Protein AF-A0A7S2GMP1-F1 (afdb_monomer)

pLDDT: mean 83.86, std 15.56, range [42.53, 96.56]

Foldseek 3Di:
DDDDDDDDDDDPDDPPDDPDDDQDDLLRPVQDFDPCPVPPDPQSNQCRTSSSGHRDVCSNADADPVGDRAADPDDDDPDDVVNPDPQDDPPWDDDPAQDPVCLVVVLNRDNPRPDKDADNVRGITD

Solvent-accessible surface area (backbone atoms only — not comparable to full-atom values): 8260 Å² total; per-residue (Å²): 135,90,86,79,86,81,81,80,79,80,75,80,79,74,80,77,77,79,88,76,71,85,79,61,48,38,38,40,82,81,49,54,64,49,87,64,64,84,30,98,42,72,67,51,38,25,59,29,16,81,46,57,34,70,50,57,91,70,48,61,54,59,61,41,100,87,68,45,79,38,54,59,92,76,85,77,86,89,76,41,64,94,75,69,44,88,81,84,79,81,91,61,42,79,54,92,40,82,43,65,66,59,36,52,53,52,35,62,62,32,69,84,46,88,60,71,49,72,41,97,89,77,29,16,31,67

Secondary structure (DSSP, 8-state):
---PPPP-PPPPPPP----SSPPPPTT-TT----TTPSPSSHHHHHHTSTTSSPPPTTTTS-B-TTSPBPPPSS---S--GGGT------S--B-S--SHHHHHHHHHT-TT----EEETTTEEE-

Radius of gyration: 27.24 Å; Cα contacts (8 Å, |Δi|>4): 136; chains: 1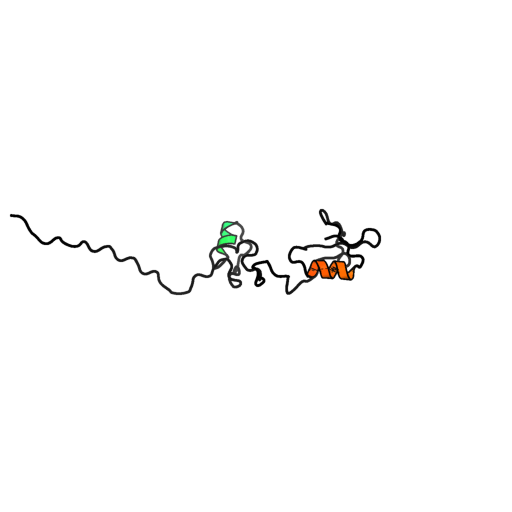; bounding box: 56×70×74 Å

Structure (mmCIF, N/CA/C/O backbone):
data_AF-A0A7S2GMP1-F1
#
_entry.id   AF-A0A7S2GMP1-F1
#
loop_
_atom_site.group_PDB
_atom_site.id
_atom_site.type_symbol
_atom_site.label_atom_id
_atom_site.label_alt_id
_atom_site.label_comp_id
_atom_site.label_asym_id
_atom_site.label_entity_id
_atom_site.label_seq_id
_atom_site.pdbx_PDB_ins_code
_atom_site.Cartn_x
_atom_site.Cartn_y
_atom_site.Cartn_z
_atom_site.occupancy
_atom_site.B_iso_or_equiv
_atom_site.auth_seq_id
_atom_site.auth_comp_id
_atom_site.auth_asym_id
_atom_site.auth_atom_id
_atom_site.pdbx_PDB_model_num
ATOM 1 N N . ARG A 1 1 ? -43.608 48.208 49.552 1.00 42.53 1 ARG A N 1
ATOM 2 C CA . ARG A 1 1 ? -42.478 48.120 48.597 1.00 42.53 1 ARG A CA 1
ATOM 3 C C . ARG A 1 1 ? -41.853 46.743 48.773 1.00 42.53 1 ARG A C 1
ATOM 5 O O . ARG A 1 1 ? -41.512 46.399 49.893 1.00 42.53 1 ARG A O 1
ATOM 12 N N . LEU A 1 2 ? -41.862 45.949 47.705 1.00 49.59 2 LEU A N 1
ATOM 13 C CA . LEU A 1 2 ? -41.412 44.556 47.626 1.00 49.59 2 LEU A CA 1
ATOM 14 C C . LEU A 1 2 ? -39.881 44.484 47.682 1.00 49.59 2 LEU A C 1
ATOM 16 O O . LEU A 1 2 ? -39.256 45.306 47.018 1.00 49.59 2 LEU A O 1
ATOM 20 N N . SER A 1 3 ? -39.300 43.521 48.408 1.00 51.53 3 SER A N 1
ATOM 21 C CA . SER A 1 3 ? -37.957 42.951 48.159 1.00 51.53 3 SER A CA 1
ATOM 22 C C . SER A 1 3 ? -37.700 41.785 49.124 1.00 51.53 3 SER A C 1
ATOM 24 O O . SER A 1 3 ? -37.318 41.999 50.269 1.00 51.53 3 SER A O 1
ATOM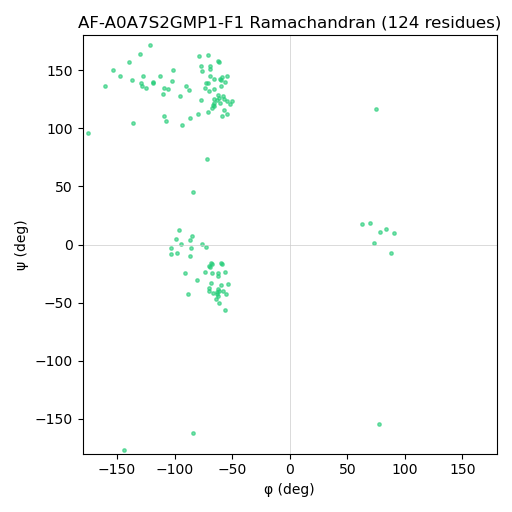 26 N N . GLY A 1 4 ? -37.944 40.554 48.671 1.00 53.22 4 GLY A N 1
ATOM 27 C CA . GLY A 1 4 ? -37.398 39.337 49.282 1.00 53.22 4 GLY A CA 1
ATOM 28 C C . GLY A 1 4 ? -36.201 38.846 48.455 1.00 53.22 4 GLY A C 1
ATOM 29 O O . GLY A 1 4 ? -36.178 39.106 47.249 1.00 53.22 4 GLY A O 1
ATOM 30 N N . PRO A 1 5 ? -35.198 38.177 49.052 1.00 53.81 5 PRO A N 1
ATOM 31 C CA . PRO A 1 5 ? -34.051 37.674 48.306 1.00 53.81 5 PRO A CA 1
ATOM 32 C C . PRO A 1 5 ? -34.474 36.506 47.405 1.00 53.81 5 PRO A C 1
ATOM 34 O O . PRO A 1 5 ? -35.173 35.589 47.835 1.00 53.81 5 PRO A O 1
ATOM 37 N N . ALA A 1 6 ? -34.057 36.560 46.141 1.00 51.97 6 ALA A N 1
ATOM 38 C CA . ALA A 1 6 ? -34.265 35.492 45.175 1.00 51.97 6 ALA A CA 1
ATOM 39 C C . ALA A 1 6 ? -33.472 34.243 45.593 1.00 51.97 6 ALA A C 1
ATOM 41 O O . ALA A 1 6 ? -32.258 34.307 45.792 1.00 51.97 6 ALA A O 1
ATOM 42 N N . ALA A 1 7 ? -34.157 33.106 45.714 1.00 50.78 7 ALA A N 1
ATOM 43 C CA . ALA A 1 7 ? -33.517 31.809 45.865 1.00 50.78 7 ALA A CA 1
ATOM 44 C C . ALA A 1 7 ? -32.790 31.457 44.558 1.00 50.78 7 ALA A C 1
ATOM 46 O O . ALA A 1 7 ? -33.416 31.334 43.505 1.00 50.78 7 ALA A O 1
ATOM 47 N N . ALA A 1 8 ? -31.467 31.311 44.619 1.00 52.62 8 ALA A N 1
ATOM 48 C CA . ALA A 1 8 ? -30.689 30.774 43.514 1.00 52.62 8 ALA A CA 1
ATOM 49 C C . ALA A 1 8 ? -30.988 29.273 43.390 1.00 52.62 8 ALA A C 1
ATOM 51 O O . ALA A 1 8 ? -30.675 28.496 44.291 1.00 52.62 8 ALA A O 1
ATOM 52 N N . ALA A 1 9 ? -31.620 28.868 42.288 1.00 49.91 9 ALA A N 1
ATOM 53 C CA . ALA A 1 9 ? -31.814 27.463 41.965 1.00 49.91 9 ALA A CA 1
ATOM 54 C C . ALA A 1 9 ? -30.448 26.812 41.697 1.00 49.91 9 ALA A C 1
ATOM 56 O O . ALA A 1 9 ? -29.720 27.224 40.794 1.00 49.91 9 ALA A O 1
ATOM 57 N N . GLN A 1 10 ? -30.092 25.806 42.494 1.00 50.16 10 GLN A N 1
ATOM 58 C CA . GLN A 1 10 ? -28.943 24.949 42.221 1.00 50.16 10 GLN A CA 1
ATOM 59 C C . GLN A 1 10 ? -29.224 24.125 40.963 1.00 50.16 10 GLN A C 1
ATOM 61 O O . GLN A 1 10 ? -30.194 23.370 40.903 1.00 50.16 10 GLN A O 1
ATOM 66 N N . LEU A 1 11 ? -28.375 24.294 39.947 1.00 50.22 11 LEU A N 1
ATOM 67 C CA . LEU A 1 11 ? -28.347 23.414 38.783 1.00 50.22 11 LEU A CA 1
ATOM 68 C C . LEU A 1 11 ? -28.019 21.984 39.247 1.00 50.22 11 LEU A C 1
ATOM 70 O O . LEU A 1 11 ? -27.197 21.824 40.156 1.00 50.22 11 LEU A O 1
ATOM 74 N N . PRO A 1 12 ? -28.630 20.944 38.651 1.00 47.81 12 PRO A N 1
ATOM 75 C CA . PRO A 1 12 ? -28.282 19.569 38.978 1.00 47.81 12 PRO A CA 1
ATOM 76 C C . PRO A 1 12 ? -26.803 19.325 38.670 1.00 47.81 12 PRO A C 1
ATOM 78 O O . PRO A 1 12 ? -26.290 19.755 37.634 1.00 47.81 12 PRO A O 1
ATOM 81 N N . ALA A 1 13 ? -26.119 18.644 39.589 1.00 52.25 13 ALA A N 1
ATOM 82 C CA . ALA A 1 13 ? -24.738 18.234 39.402 1.00 52.25 13 ALA A CA 1
ATOM 83 C C . ALA A 1 13 ? -24.625 17.382 38.129 1.00 52.25 13 ALA A C 1
ATOM 85 O O . ALA A 1 13 ? -25.337 16.389 37.969 1.00 52.25 13 ALA A O 1
ATOM 86 N N . VAL A 1 14 ? -23.733 17.784 37.222 1.00 56.00 14 VAL A N 1
ATOM 87 C CA . VAL A 1 14 ? -23.351 16.964 36.070 1.00 56.00 14 VAL A CA 1
ATOM 88 C C . VAL A 1 14 ? -22.699 15.697 36.632 1.00 56.00 14 VAL A C 1
ATOM 90 O O . VAL A 1 14 ? -21.765 15.832 37.427 1.00 56.00 14 VAL A O 1
ATOM 93 N N . PRO A 1 15 ? -23.169 14.483 36.292 1.00 45.88 15 PRO A N 1
ATOM 94 C CA . PRO A 1 15 ? -22.513 13.272 36.752 1.00 45.88 15 PRO A CA 1
ATOM 95 C C . PRO A 1 15 ? -21.082 13.269 36.217 1.00 45.88 15 PRO A C 1
ATOM 97 O O . PRO A 1 15 ? -20.850 13.375 35.011 1.00 45.88 15 PRO A O 1
ATOM 100 N N . SER A 1 16 ? -20.130 13.206 37.141 1.00 55.12 16 SER A N 1
ATOM 101 C CA . SER A 1 16 ? -18.708 13.097 36.857 1.00 55.12 16 SER A CA 1
ATOM 102 C C . SER A 1 16 ? -18.483 11.888 35.955 1.00 55.12 16 SER A C 1
ATOM 104 O O . SER A 1 16 ? -18.707 10.754 36.374 1.00 55.12 16 SER A O 1
ATOM 106 N N . VAL A 1 17 ? -18.073 12.129 34.711 1.00 55.41 17 VAL A N 1
ATOM 107 C CA . VAL A 1 17 ? -17.554 11.076 33.835 1.00 55.41 17 VAL A CA 1
ATOM 108 C C . VAL A 1 17 ? -16.375 10.425 34.548 1.00 55.41 17 VAL A C 1
ATOM 110 O O . VAL A 1 17 ? -15.381 11.089 34.845 1.00 55.41 17 VAL A O 1
ATOM 113 N N . ASP A 1 18 ? -16.540 9.149 34.876 1.00 47.03 18 ASP A N 1
ATOM 114 C CA . ASP A 1 18 ? -15.530 8.308 35.502 1.00 47.03 18 ASP A CA 1
ATOM 115 C C . ASP A 1 18 ? -14.299 8.255 34.580 1.00 47.03 18 ASP A C 1
ATOM 117 O O . ASP A 1 18 ? -14.354 7.747 33.461 1.00 47.03 18 ASP A O 1
ATOM 121 N N . GLN A 1 19 ? -13.202 8.882 35.010 1.00 51.00 19 GLN A N 1
ATOM 122 C CA . GLN A 1 19 ? -11.951 9.013 34.253 1.00 51.00 19 GLN A CA 1
ATOM 123 C C . GLN A 1 19 ? -11.058 7.777 34.427 1.00 51.00 19 GLN A C 1
ATOM 125 O O . GLN A 1 19 ? -9.856 7.895 34.674 1.00 51.00 19 GLN A O 1
ATOM 130 N N . THR A 1 20 ? -11.618 6.575 34.331 1.00 49.50 20 THR A N 1
ATOM 131 C CA . THR A 1 20 ? -10.850 5.336 34.469 1.00 49.50 20 THR A CA 1
ATOM 132 C C . THR A 1 20 ? -10.695 4.654 33.105 1.00 49.50 20 THR A C 1
ATOM 134 O O . THR A 1 20 ? -11.625 4.079 32.556 1.00 49.50 20 THR A O 1
ATOM 137 N N . ALA A 1 21 ? -9.467 4.752 32.576 1.00 48.47 21 ALA A N 1
ATOM 138 C CA . ALA A 1 21 ? -8.985 4.372 31.240 1.00 48.47 21 ALA A CA 1
ATOM 139 C C . ALA A 1 21 ? -9.398 5.328 30.104 1.00 48.47 21 ALA A C 1
ATOM 141 O O . ALA A 1 21 ? -10.567 5.476 29.765 1.00 48.47 21 ALA A O 1
ATOM 142 N N . ALA A 1 22 ? -8.409 5.967 29.466 1.00 56.97 22 ALA A N 1
ATOM 143 C CA . ALA A 1 22 ? -8.628 6.642 28.190 1.00 56.97 22 ALA A CA 1
ATOM 144 C C . ALA A 1 22 ? -9.295 5.652 27.220 1.00 56.97 22 ALA A C 1
ATOM 146 O O . ALA A 1 22 ? -8.742 4.579 26.972 1.00 56.97 22 ALA A O 1
ATOM 147 N N . ALA A 1 23 ? -10.483 5.992 26.713 1.00 74.69 23 ALA A N 1
ATOM 148 C CA . ALA A 1 23 ? -11.191 5.156 25.754 1.00 74.69 23 ALA A CA 1
ATOM 149 C C . ALA A 1 23 ? -10.270 4.874 24.557 1.00 74.69 23 ALA A C 1
ATOM 151 O O . ALA A 1 23 ? -9.740 5.800 23.938 1.00 74.69 23 ALA A O 1
ATOM 152 N N . MET A 1 24 ? -10.034 3.596 24.263 1.00 87.31 24 MET A N 1
ATOM 153 C CA . MET A 1 24 ? -9.215 3.192 23.126 1.00 87.31 24 MET A CA 1
ATOM 154 C C . MET A 1 24 ? -9.871 3.680 21.831 1.00 87.31 24 MET A C 1
ATOM 156 O O . MET A 1 24 ? -11.062 3.461 21.612 1.00 87.31 24 MET A O 1
ATOM 160 N N . LEU A 1 25 ? -9.104 4.363 20.979 1.00 89.94 25 LEU A N 1
ATOM 161 C CA . LEU A 1 25 ? -9.617 4.881 19.711 1.00 89.94 25 LEU A CA 1
ATOM 162 C C . LEU A 1 25 ? -9.755 3.745 18.686 1.00 89.94 25 LEU A C 1
ATOM 164 O O . LEU A 1 25 ? -8.911 2.848 18.680 1.00 89.94 25 LEU A O 1
ATOM 168 N N . PRO A 1 26 ? -10.724 3.809 17.752 1.00 90.38 26 PRO A N 1
ATOM 169 C CA . PRO A 1 26 ? -10.843 2.815 16.686 1.00 90.38 26 PRO A CA 1
ATOM 170 C C . PRO A 1 26 ? -9.553 2.619 15.878 1.00 90.38 26 PRO A C 1
ATOM 172 O O . PRO A 1 26 ? -9.261 1.505 15.462 1.00 90.38 26 PRO A O 1
ATOM 175 N N . SER A 1 27 ? -8.765 3.682 15.687 1.00 89.94 27 SER A N 1
ATOM 176 C CA . SER A 1 27 ? -7.489 3.671 14.962 1.00 89.94 27 SER A CA 1
ATOM 177 C C . SER A 1 27 ? -6.268 3.286 15.806 1.00 89.94 27 SER A C 1
ATOM 179 O O . SER A 1 27 ? -5.164 3.233 15.262 1.00 89.94 27 SER A O 1
ATOM 181 N N . ASP A 1 28 ? -6.415 3.049 17.113 1.00 90.88 28 ASP A N 1
ATOM 182 C CA . ASP A 1 28 ? -5.308 2.584 17.956 1.00 90.88 28 ASP A CA 1
ATOM 183 C C . ASP A 1 28 ? -4.824 1.212 17.442 1.00 90.88 28 ASP A C 1
ATOM 185 O O . ASP A 1 28 ? -5.640 0.300 17.334 1.00 90.88 28 ASP A O 1
ATOM 189 N N . PRO A 1 29 ? -3.528 1.008 17.135 1.00 87.62 29 PRO A N 1
ATOM 190 C CA . PRO A 1 29 ? -3.018 -0.289 16.673 1.00 87.62 29 PRO A CA 1
ATOM 191 C C . PRO A 1 29 ? -3.242 -1.448 17.656 1.00 87.62 29 PRO A C 1
ATOM 193 O O . PRO A 1 29 ? -3.121 -2.610 17.277 1.00 87.62 29 PRO A O 1
ATOM 196 N N . ARG A 1 30 ? -3.541 -1.144 18.925 1.00 91.00 30 ARG A N 1
ATOM 197 C CA . ARG A 1 30 ? -3.885 -2.124 19.963 1.00 91.00 30 ARG A CA 1
ATOM 198 C C . ARG A 1 30 ? -5.373 -2.475 19.979 1.00 91.00 30 ARG A C 1
ATOM 200 O O . ARG A 1 30 ? -5.745 -3.421 20.666 1.00 91.00 30 ARG A O 1
ATOM 207 N N . ASN A 1 31 ? -6.211 -1.745 19.237 1.00 91.56 31 ASN A N 1
ATOM 208 C CA . ASN A 1 31 ? -7.608 -2.094 18.996 1.00 91.56 31 ASN A CA 1
ATOM 209 C C . ASN A 1 31 ? -7.645 -3.290 18.050 1.00 91.56 31 ASN A C 1
ATOM 211 O O . ASN A 1 31 ? -7.911 -3.136 16.869 1.00 91.56 31 ASN A O 1
ATOM 215 N N . VAL A 1 32 ? -7.308 -4.470 18.556 1.00 91.88 32 VAL A N 1
ATOM 216 C CA . VAL A 1 32 ? -7.405 -5.733 17.827 1.00 91.88 32 VAL A CA 1
ATOM 217 C C . VAL A 1 32 ? -8.651 -6.481 18.296 1.00 91.88 32 VAL A C 1
ATOM 219 O O . VAL A 1 32 ? -8.968 -6.441 19.488 1.00 91.88 32 VAL A O 1
ATOM 222 N N . PRO A 1 33 ? -9.388 -7.133 17.388 1.00 94.12 33 PRO A N 1
ATOM 223 C CA . PRO A 1 33 ? -10.595 -7.854 17.754 1.00 94.12 33 PRO A CA 1
ATOM 224 C C . PRO A 1 33 ? -10.254 -9.095 18.585 1.00 94.12 33 PRO A C 1
ATOM 226 O O . PRO A 1 33 ? -9.223 -9.735 18.370 1.00 94.12 33 PRO A O 1
ATOM 229 N N . GLY A 1 34 ? -11.124 -9.413 19.542 1.00 86.88 34 GLY A N 1
ATOM 230 C CA . GLY A 1 34 ? -10.997 -10.601 20.384 1.00 86.88 34 GLY A CA 1
ATOM 231 C C . GLY A 1 34 ? -11.573 -11.870 19.749 1.00 86.88 34 GLY A C 1
ATOM 232 O O . GLY A 1 34 ? -11.822 -11.944 18.542 1.00 86.88 34 GLY A O 1
ATOM 233 N N . ASP A 1 35 ? -11.816 -12.868 20.599 1.00 85.75 35 ASP A N 1
ATOM 234 C CA . ASP A 1 35 ? -12.441 -14.132 20.209 1.00 85.75 35 ASP A CA 1
ATOM 235 C C . ASP A 1 35 ? -13.805 -13.905 19.534 1.00 85.75 35 ASP A C 1
ATOM 237 O O . ASP A 1 35 ? -14.605 -13.067 19.956 1.00 85.75 35 ASP A O 1
ATOM 241 N N . GLY A 1 36 ? -14.090 -14.682 18.484 1.00 83.50 36 GLY A N 1
ATOM 242 C CA . GLY A 1 36 ? -15.343 -14.582 17.727 1.00 83.50 36 GLY A CA 1
ATOM 243 C C . GLY A 1 36 ? -15.312 -13.615 16.539 1.00 83.50 36 GLY A C 1
ATOM 244 O O . GLY A 1 36 ? -16.364 -13.355 15.959 1.00 83.50 36 GLY A O 1
ATOM 245 N N . TRP A 1 37 ? -14.136 -13.109 16.154 1.00 92.44 37 TRP A N 1
ATOM 246 C CA . TRP A 1 37 ? -13.917 -12.433 14.871 1.00 92.44 37 TRP A CA 1
ATOM 247 C C . TRP A 1 37 ? -13.362 -13.425 13.811 1.00 92.44 37 TRP A C 1
ATOM 249 O O . TRP A 1 37 ? -12.367 -14.093 14.090 1.00 92.44 37 TRP A O 1
ATOM 259 N N . PRO A 1 38 ? -13.951 -13.543 12.598 1.00 94.44 38 PRO A N 1
ATOM 260 C CA . PRO A 1 38 ? -15.134 -12.839 12.140 1.00 94.44 38 PRO A CA 1
ATOM 261 C C . PRO A 1 38 ? -16.451 -13.266 12.787 1.00 94.44 38 PRO A C 1
ATOM 263 O O . PRO A 1 38 ? -16.692 -14.452 13.000 1.00 94.44 38 PRO A O 1
ATOM 266 N N . GLY A 1 39 ? -17.300 -12.281 13.100 1.00 91.88 39 GLY A N 1
ATOM 267 C CA . GLY A 1 39 ? -18.613 -12.525 13.689 1.00 91.88 39 GLY A CA 1
ATOM 268 C C . GLY A 1 39 ? -19.614 -13.004 12.637 1.00 91.88 39 GLY A C 1
ATOM 269 O O . GLY A 1 39 ? -19.507 -12.663 11.463 1.00 91.88 39 GLY A O 1
ATOM 270 N N . VAL A 1 40 ? -20.632 -13.761 13.059 1.00 95.81 40 VAL A N 1
ATOM 271 C CA . VAL A 1 40 ? -21.692 -14.268 12.158 1.00 95.81 40 VAL A CA 1
ATOM 272 C C . VAL A 1 40 ? -22.608 -13.172 11.594 1.00 95.81 40 VAL A C 1
ATOM 274 O O . VAL A 1 40 ? -23.315 -13.412 10.620 1.00 95.81 40 VAL A O 1
ATOM 277 N N . THR A 1 41 ? -22.602 -11.978 12.197 1.00 94.12 41 THR A N 1
ATOM 278 C CA . THR A 1 41 ? -23.242 -10.769 11.658 1.00 94.12 41 THR A CA 1
ATOM 279 C C . THR A 1 41 ? -22.268 -9.595 11.668 1.00 94.12 41 THR A C 1
ATOM 281 O O . THR A 1 41 ? -21.253 -9.608 12.376 1.00 94.12 41 THR A O 1
ATOM 284 N N . GLU A 1 42 ? -22.596 -8.546 10.916 1.00 91.62 42 GLU A N 1
ATOM 285 C CA . GLU A 1 42 ? -21.849 -7.284 10.904 1.00 91.62 42 GLU A CA 1
ATOM 286 C C . GLU A 1 42 ? -21.785 -6.652 12.302 1.00 91.62 42 GLU A C 1
ATOM 288 O O . GLU A 1 42 ? -20.729 -6.201 12.742 1.00 91.62 42 GLU A O 1
ATOM 293 N N . GLU A 1 43 ? -22.877 -6.694 13.067 1.00 90.19 43 GLU A N 1
ATOM 294 C CA . GLU A 1 43 ? -22.906 -6.137 14.420 1.00 90.19 43 GLU A CA 1
ATOM 295 C C . GLU A 1 43 ? -22.061 -6.961 15.392 1.00 90.19 43 GLU A C 1
ATOM 297 O O . GLU A 1 43 ? -21.415 -6.395 16.273 1.00 90.19 43 GLU A O 1
ATOM 302 N N . ALA A 1 44 ? -22.053 -8.293 15.259 1.00 90.88 44 ALA A N 1
ATOM 303 C CA . ALA A 1 44 ? -21.178 -9.147 16.061 1.00 90.88 44 ALA A CA 1
ATOM 304 C C . ALA A 1 44 ? -19.703 -8.847 15.766 1.00 90.88 44 ALA A C 1
ATOM 306 O O . ALA A 1 44 ? -18.895 -8.726 16.683 1.00 90.88 44 ALA A O 1
ATOM 307 N N . SER A 1 45 ? -19.391 -8.641 14.491 1.00 92.50 45 SER A N 1
ATOM 308 C CA . SER A 1 45 ? -18.069 -8.270 14.001 1.00 92.50 45 SER A CA 1
ATOM 309 C C . SER A 1 45 ? -17.600 -6.926 14.543 1.00 92.50 45 SER A C 1
ATOM 311 O O . SER A 1 45 ? -16.473 -6.804 15.011 1.00 92.50 45 SER A O 1
ATOM 313 N N . GLN A 1 46 ? -18.486 -5.931 14.550 1.00 89.25 46 GLN A N 1
ATOM 314 C CA . GLN A 1 46 ? -18.206 -4.599 15.073 1.00 89.25 46 GLN A CA 1
ATOM 315 C C . GLN A 1 46 ? -17.975 -4.609 16.593 1.00 89.25 46 GLN A C 1
ATOM 317 O O . GLN A 1 46 ? -17.047 -3.963 17.078 1.00 89.25 46 GLN A O 1
ATOM 322 N N . ARG A 1 47 ? -18.776 -5.380 17.347 1.00 88.00 47 ARG A N 1
ATOM 323 C CA . ARG A 1 47 ? -18.652 -5.510 18.812 1.00 88.00 47 ARG A CA 1
ATOM 324 C C . ARG A 1 47 ? -17.412 -6.280 19.270 1.00 88.00 47 ARG A C 1
ATOM 326 O O . ARG A 1 47 ? -17.053 -6.162 20.437 1.00 88.00 47 ARG A O 1
ATOM 333 N N . ALA A 1 48 ? -16.776 -7.060 18.394 1.00 92.56 48 ALA A N 1
ATOM 334 C CA . ALA A 1 48 ? -15.567 -7.812 18.734 1.00 92.56 48 ALA A CA 1
ATOM 335 C C . ALA A 1 48 ? -14.342 -6.910 18.990 1.00 92.56 48 ALA A C 1
ATOM 337 O O . ALA A 1 48 ? -13.353 -7.366 19.563 1.00 92.56 48 ALA A O 1
ATOM 338 N N . TRP A 1 49 ? -14.399 -5.639 18.578 1.00 91.88 49 TRP A N 1
ATOM 339 C CA . TRP A 1 49 ? -13.330 -4.656 18.763 1.00 91.88 49 TRP A CA 1
ATOM 340 C C . TRP A 1 49 ? -13.475 -3.963 20.120 1.00 91.88 49 TRP A C 1
ATOM 342 O O . TRP A 1 49 ? -14.570 -3.483 20.422 1.00 91.88 49 TRP A O 1
ATOM 352 N N . PRO A 1 50 ? -12.412 -3.824 20.933 1.00 92.19 50 PRO A N 1
ATOM 353 C CA . PRO A 1 50 ? -12.563 -3.213 22.252 1.00 92.19 50 PRO A CA 1
ATOM 354 C C . PRO A 1 50 ? -12.873 -1.703 22.216 1.00 92.19 50 PRO A C 1
ATOM 356 O O . PRO A 1 50 ? -13.443 -1.184 23.171 1.00 92.19 50 PRO A O 1
ATOM 359 N N . ALA A 1 51 ? -12.602 -0.999 21.106 1.00 90.44 51 ALA A N 1
ATOM 360 C CA . ALA A 1 51 ? -13.115 0.361 20.868 1.00 90.44 51 ALA A CA 1
ATOM 361 C C . ALA A 1 51 ? -14.612 0.392 20.467 1.00 90.44 51 ALA A C 1
ATOM 363 O O . ALA A 1 51 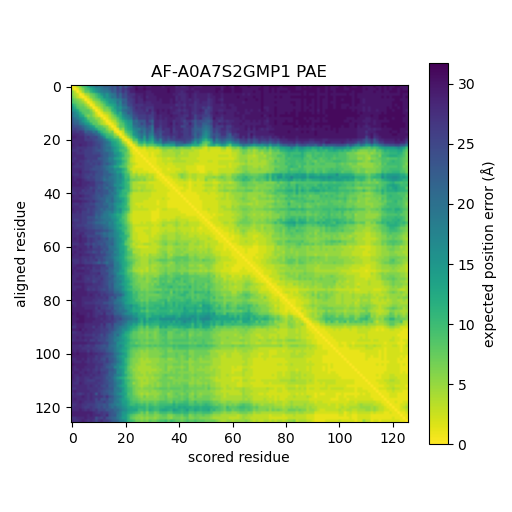? -15.163 1.453 20.175 1.00 90.44 51 ALA A O 1
ATOM 364 N N . GLY A 1 52 ? -15.265 -0.773 20.383 1.00 86.81 52 GLY A N 1
ATOM 365 C CA . GLY A 1 52 ? -16.643 -0.955 19.925 1.00 86.81 52 GLY A CA 1
ATOM 366 C C . GLY A 1 52 ? -16.833 -0.791 18.418 1.00 86.81 52 GLY A C 1
ATOM 367 O O . GLY A 1 52 ? -17.968 -0.858 17.945 1.00 86.81 52 GLY A O 1
ATOM 368 N N . GLN A 1 53 ? -15.753 -0.530 17.672 1.00 87.88 53 GLN A N 1
ATOM 369 C CA . GLN A 1 53 ? -15.780 -0.314 16.232 1.00 87.88 53 GLN A CA 1
ATOM 370 C C . GLN A 1 53 ? -14.512 -0.812 15.529 1.00 87.88 53 GLN A C 1
ATOM 372 O O . GLN A 1 53 ? -13.405 -0.677 16.060 1.00 87.88 53 GLN A O 1
ATOM 377 N N . GLN A 1 54 ? -14.684 -1.320 14.304 1.00 89.06 54 GLN A N 1
ATOM 378 C CA . GLN A 1 54 ? -13.589 -1.564 13.366 1.00 89.06 54 GLN A CA 1
ATOM 379 C C . GLN A 1 54 ? -12.830 -0.260 13.056 1.00 89.06 54 GLN A C 1
ATOM 381 O O . GLN A 1 54 ? -13.456 0.800 12.946 1.00 89.06 54 GLN A O 1
ATOM 386 N N . PRO A 1 55 ? -11.498 -0.307 12.877 1.00 89.31 55 PRO A N 1
ATOM 387 C CA . PRO A 1 55 ? -10.726 0.833 12.417 1.00 89.31 55 PRO A CA 1
ATOM 388 C C . PRO A 1 55 ? -11.230 1.277 11.039 1.00 89.31 55 PRO A C 1
ATOM 390 O O . PRO A 1 55 ? -11.515 0.432 10.184 1.00 89.31 55 PRO A O 1
ATOM 393 N N . PRO A 1 56 ? -11.289 2.593 10.769 1.00 89.25 56 PRO A N 1
ATOM 394 C CA . PRO A 1 56 ? -11.514 3.066 9.412 1.00 89.25 56 PRO A CA 1
ATOM 395 C C . PRO A 1 56 ? -10.370 2.599 8.503 1.00 89.25 56 PRO A C 1
ATOM 397 O O . PRO A 1 56 ? -9.254 2.341 8.969 1.00 89.25 56 PRO A O 1
ATOM 400 N N . SER A 1 57 ? -10.620 2.531 7.193 1.00 89.62 57 SER A N 1
ATOM 401 C CA . SER A 1 57 ? -9.585 2.191 6.214 1.00 89.62 57 SER A CA 1
ATOM 402 C C . SER A 1 57 ? -8.340 3.055 6.428 1.00 89.62 57 SER A C 1
ATOM 404 O O . SER A 1 57 ? -8.411 4.283 6.414 1.00 89.62 57 SER A O 1
ATOM 406 N N . LEU A 1 58 ? -7.194 2.397 6.636 1.00 88.88 58 LEU A N 1
ATOM 407 C CA . LEU A 1 58 ? -5.893 3.032 6.888 1.00 88.88 58 LEU A CA 1
ATOM 408 C C . LEU A 1 58 ? -5.813 3.877 8.175 1.00 88.88 58 LEU A C 1
ATOM 410 O O . LEU A 1 58 ? -4.893 4.689 8.311 1.00 88.88 58 LEU A O 1
ATOM 414 N N . GLY A 1 59 ? -6.739 3.693 9.122 1.00 89.38 59 GLY A N 1
ATOM 415 C CA . GLY A 1 59 ? -6.757 4.417 10.397 1.00 89.38 59 GLY A CA 1
ATOM 416 C C . GLY A 1 59 ? -5.507 4.170 11.240 1.00 89.38 59 GLY A C 1
ATOM 417 O O . GLY A 1 59 ? -4.957 5.106 11.811 1.00 89.38 59 GLY A O 1
ATOM 418 N N . SER A 1 60 ? -5.023 2.928 11.255 1.00 88.31 60 SER A N 1
ATOM 419 C CA . SER A 1 60 ? -3.809 2.524 11.981 1.00 88.31 60 SER A CA 1
ATOM 420 C C . SER A 1 60 ? -2.567 2.436 11.088 1.00 88.31 60 SER A C 1
ATOM 422 O O . SER A 1 60 ? -1.519 1.982 11.542 1.00 88.31 60 SER A O 1
ATOM 424 N N . TRP A 1 61 ? -2.666 2.822 9.809 1.00 89.19 61 TRP A N 1
ATOM 425 C CA . TRP A 1 61 ? -1.531 2.723 8.892 1.00 89.19 61 TRP A CA 1
ATOM 426 C C . TRP A 1 61 ? -0.484 3.807 9.208 1.00 89.19 61 TRP A C 1
ATOM 428 O O . TRP A 1 61 ? -0.870 4.970 9.379 1.00 89.19 61 TRP A O 1
ATOM 438 N N . PRO A 1 62 ? 0.824 3.474 9.259 1.00 90.94 62 PRO A N 1
ATOM 439 C CA . PRO A 1 62 ? 1.883 4.449 9.515 1.00 90.94 62 PRO A CA 1
ATOM 440 C C . PRO A 1 62 ? 1.856 5.642 8.553 1.00 90.94 62 PRO A C 1
ATOM 442 O O . PRO A 1 62 ? 1.536 5.511 7.373 1.00 90.94 62 PRO A O 1
ATOM 445 N N . ARG A 1 63 ? 2.205 6.829 9.048 1.00 92.19 63 ARG A N 1
ATOM 446 C CA . ARG A 1 63 ? 2.177 8.066 8.260 1.00 92.19 63 ARG A CA 1
ATOM 447 C C . ARG A 1 63 ? 3.571 8.662 8.158 1.00 92.19 63 ARG A C 1
ATOM 449 O O . ARG A 1 63 ? 4.302 8.709 9.147 1.00 92.19 63 ARG A O 1
ATOM 456 N N . ARG A 1 64 ? 3.909 9.175 6.977 1.00 92.81 64 ARG A N 1
ATOM 457 C CA . ARG A 1 64 ? 5.097 10.012 6.774 1.00 92.81 64 ARG A CA 1
ATOM 458 C C . ARG A 1 64 ? 4.894 11.389 7.425 1.00 92.81 64 ARG A C 1
ATOM 460 O O . ARG A 1 64 ? 3.751 11.788 7.659 1.00 92.81 64 ARG A O 1
ATOM 467 N N . PRO A 1 65 ? 5.967 12.175 7.658 1.00 95.75 65 PRO A N 1
ATOM 468 C CA . PRO A 1 65 ? 5.851 13.518 8.241 1.00 95.75 65 PRO A CA 1
ATOM 469 C C . PRO A 1 65 ? 4.932 14.475 7.469 1.00 95.75 65 PRO A C 1
ATOM 471 O O . PRO A 1 65 ? 4.404 15.420 8.042 1.00 95.75 65 PRO A O 1
ATOM 474 N N . ASN A 1 66 ? 4.728 14.233 6.172 1.00 94.19 66 ASN A N 1
ATOM 475 C CA . ASN A 1 66 ? 3.844 15.020 5.315 1.00 94.19 66 ASN A CA 1
ATOM 476 C C . ASN A 1 66 ? 2.368 14.560 5.342 1.00 94.19 66 ASN A C 1
ATOM 478 O O . ASN A 1 66 ? 1.564 15.105 4.595 1.00 94.19 66 ASN A O 1
ATOM 482 N N . GLY A 1 67 ? 2.009 13.568 6.165 1.00 91.81 67 GLY A N 1
ATOM 483 C CA . GLY A 1 67 ? 0.639 13.059 6.314 1.00 91.81 67 GLY A CA 1
ATOM 484 C C . GLY A 1 67 ? 0.247 11.940 5.342 1.00 91.81 67 GLY A C 1
ATOM 485 O O . GLY A 1 67 ? -0.808 11.317 5.510 1.00 91.81 67 GLY A O 1
ATOM 486 N N . ASP A 1 68 ? 1.093 11.626 4.363 1.00 91.44 68 ASP A N 1
ATOM 487 C CA . ASP A 1 68 ? 0.841 10.515 3.451 1.00 91.44 68 ASP A CA 1
ATOM 488 C C . ASP A 1 68 ? 0.958 9.167 4.167 1.00 91.44 68 ASP A C 1
ATOM 490 O O . ASP A 1 68 ? 1.697 9.007 5.141 1.00 91.44 68 ASP A O 1
ATOM 494 N N . VAL A 1 69 ? 0.245 8.179 3.633 1.00 92.12 69 VAL A N 1
ATOM 495 C CA . VAL A 1 69 ? 0.407 6.764 3.979 1.00 92.12 69 VAL A CA 1
ATOM 496 C C . VAL A 1 69 ? 1.862 6.367 3.702 1.00 92.12 69 VAL A C 1
ATOM 498 O O . VAL A 1 69 ? 2.389 6.645 2.621 1.00 92.12 69 VAL A O 1
ATOM 501 N N . ASP A 1 70 ? 2.531 5.782 4.693 1.00 93.12 70 ASP A N 1
ATOM 502 C CA . ASP A 1 70 ? 3.909 5.315 4.542 1.00 93.12 70 ASP A CA 1
ATOM 503 C C . ASP A 1 70 ? 3.961 3.971 3.802 1.00 93.12 70 ASP A C 1
ATOM 505 O O . ASP A 1 70 ? 2.962 3.250 3.714 1.00 93.12 70 ASP A O 1
ATOM 509 N N . ARG A 1 71 ? 5.134 3.614 3.277 1.00 91.12 71 ARG A N 1
ATOM 510 C CA . ARG A 1 71 ? 5.354 2.317 2.628 1.00 91.12 71 ARG A CA 1
ATOM 511 C C . ARG A 1 71 ? 5.147 1.165 3.607 1.00 91.12 71 ARG A C 1
ATOM 513 O O . ARG A 1 71 ? 5.298 1.311 4.822 1.00 91.12 71 ARG A O 1
ATOM 520 N N . CYS A 1 72 ? 4.877 -0.017 3.067 1.00 86.62 72 CYS A N 1
ATOM 521 C CA . CYS A 1 72 ? 4.844 -1.214 3.888 1.00 86.62 72 CYS A CA 1
ATOM 522 C C . CYS A 1 72 ? 6.248 -1.510 4.446 1.00 86.62 72 CYS A C 1
ATOM 524 O O . CYS A 1 72 ? 7.202 -1.678 3.688 1.00 86.62 72 CYS A O 1
ATOM 526 N N . TRP A 1 73 ? 6.390 -1.576 5.773 1.00 87.25 73 TRP A N 1
ATOM 527 C CA . TRP A 1 73 ? 7.668 -1.912 6.419 1.00 87.25 73 TRP A CA 1
ATOM 528 C C . TRP A 1 73 ? 8.019 -3.401 6.281 1.00 87.25 73 TRP A C 1
ATOM 530 O O . TRP A 1 73 ? 9.191 -3.768 6.350 1.00 87.25 73 TRP A O 1
ATOM 540 N N . LYS A 1 74 ? 7.006 -4.251 6.073 1.00 87.31 74 LYS A N 1
ATOM 541 C CA . LYS A 1 74 ? 7.138 -5.695 5.882 1.00 87.31 74 LYS A CA 1
ATOM 542 C C . LYS A 1 74 ? 6.251 -6.150 4.731 1.00 87.31 74 LYS A C 1
ATOM 544 O O . LYS A 1 74 ? 5.044 -6.283 4.892 1.00 87.31 74 LYS A O 1
ATOM 549 N N . ALA A 1 75 ? 6.862 -6.431 3.588 1.00 87.31 75 ALA A N 1
ATOM 550 C CA . ALA A 1 75 ? 6.171 -6.979 2.431 1.00 87.31 75 ALA A CA 1
ATOM 551 C C . ALA A 1 75 ? 6.590 -8.435 2.202 1.00 87.31 75 ALA A C 1
ATOM 553 O O . ALA A 1 75 ? 7.780 -8.748 2.153 1.00 87.31 75 ALA A O 1
ATOM 554 N N . GLU A 1 76 ? 5.604 -9.315 2.055 1.00 88.94 76 GLU A N 1
ATOM 555 C CA . GLU A 1 76 ? 5.789 -10.735 1.761 1.00 88.94 76 GLU A CA 1
ATOM 556 C C . GLU A 1 76 ? 4.942 -11.107 0.541 1.00 88.94 76 GLU A C 1
ATOM 558 O O . GLU A 1 76 ? 3.855 -10.566 0.330 1.00 88.94 76 GLU A O 1
ATOM 563 N N . VAL A 1 77 ? 5.452 -12.023 -0.282 1.00 89.00 77 VAL A N 1
ATOM 564 C CA . VAL A 1 77 ? 4.708 -12.555 -1.427 1.00 89.00 77 VAL A CA 1
ATOM 565 C C . VAL A 1 77 ? 3.738 -13.608 -0.903 1.00 89.00 77 VAL A C 1
ATOM 567 O O . VAL A 1 77 ? 4.164 -14.657 -0.427 1.00 89.00 77 VAL A O 1
ATOM 570 N N . ILE A 1 78 ? 2.439 -13.315 -0.973 1.00 87.88 78 ILE A N 1
ATOM 571 C CA . ILE A 1 78 ? 1.383 -14.252 -0.559 1.00 87.88 78 ILE A CA 1
ATOM 572 C C . ILE 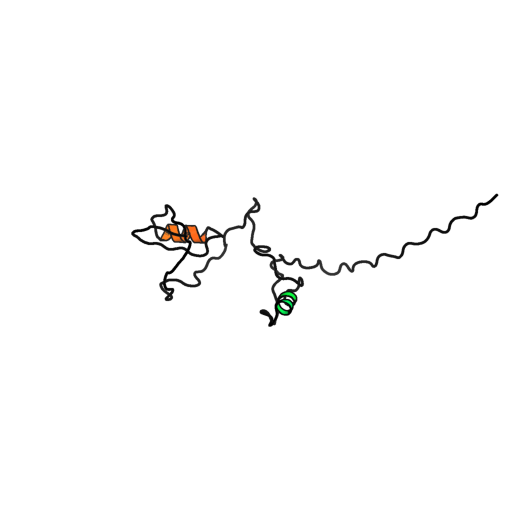A 1 78 ? 1.082 -15.302 -1.635 1.00 87.88 78 ILE A C 1
ATOM 574 O O . ILE A 1 78 ? 0.707 -16.423 -1.298 1.00 87.88 78 ILE A O 1
ATOM 578 N N . TRP A 1 79 ? 1.249 -14.951 -2.916 1.00 87.19 79 TRP A N 1
ATOM 579 C CA . TRP A 1 79 ? 1.058 -15.860 -4.044 1.00 87.19 79 TRP A CA 1
ATOM 580 C C . TRP A 1 79 ? 1.777 -15.341 -5.298 1.00 87.19 79 TRP A C 1
ATOM 582 O O . TRP A 1 79 ? 1.692 -14.152 -5.607 1.00 87.19 79 TRP A O 1
ATOM 592 N N . ASP A 1 80 ? 2.466 -16.217 -6.030 1.00 90.19 80 ASP A N 1
ATOM 593 C CA . ASP A 1 80 ? 3.093 -15.906 -7.317 1.00 90.19 80 ASP A CA 1
ATOM 594 C C . ASP A 1 80 ? 3.038 -17.085 -8.310 1.00 90.19 80 ASP A C 1
ATOM 596 O O . ASP A 1 80 ? 2.452 -18.138 -8.040 1.00 90.19 80 ASP A O 1
ATOM 600 N N . LEU A 1 81 ? 3.648 -16.905 -9.488 1.00 89.06 81 LEU A N 1
ATOM 601 C CA . LEU A 1 81 ? 3.696 -17.926 -10.542 1.00 89.06 81 LEU A CA 1
ATOM 602 C C . LEU A 1 81 ? 4.375 -19.226 -10.081 1.00 89.06 81 LEU A C 1
ATOM 604 O O . LEU A 1 81 ? 3.961 -20.308 -10.490 1.00 89.06 81 LEU A O 1
ATOM 608 N N . SER A 1 82 ? 5.399 -19.136 -9.226 1.00 89.56 82 SER A N 1
ATOM 609 C CA . SER A 1 82 ? 6.100 -20.312 -8.694 1.00 89.56 82 SER A CA 1
ATOM 610 C C . SER A 1 82 ? 5.209 -21.137 -7.762 1.00 89.56 82 SER A C 1
ATOM 612 O O . SER A 1 82 ? 5.380 -22.347 -7.634 1.00 89.56 82 SER A O 1
ATOM 614 N N . GLN A 1 83 ? 4.206 -20.486 -7.175 1.00 90.00 83 GLN A N 1
ATOM 615 C CA . GLN A 1 83 ? 3.183 -21.072 -6.318 1.00 90.00 83 GLN A CA 1
ATOM 616 C C . GLN A 1 83 ? 1.880 -21.401 -7.080 1.00 90.00 83 GLN A C 1
ATOM 618 O O . GLN A 1 83 ? 0.851 -21.671 -6.458 1.00 90.00 83 GLN A O 1
ATOM 623 N N . GLY A 1 84 ? 1.893 -21.374 -8.418 1.00 88.06 84 GLY A N 1
ATOM 624 C CA . GLY A 1 84 ? 0.756 -21.765 -9.259 1.00 88.06 84 GLY A CA 1
ATOM 625 C C . GLY A 1 84 ? -0.293 -20.674 -9.493 1.00 88.06 84 GLY A C 1
ATOM 626 O O . GLY A 1 84 ? -1.388 -20.976 -9.968 1.00 88.06 84 GLY A O 1
ATOM 627 N N . TRP A 1 85 ? 0.009 -19.413 -9.180 1.00 86.81 85 TRP A N 1
ATOM 628 C CA . TRP A 1 85 ? -0.864 -18.305 -9.556 1.00 86.81 85 TRP A CA 1
ATOM 629 C C . TRP A 1 85 ? -0.907 -18.161 -11.090 1.00 86.81 85 TRP A C 1
ATOM 631 O O . TRP A 1 85 ? 0.146 -18.173 -11.727 1.00 86.81 85 TRP A O 1
ATOM 641 N N . PRO A 1 86 ? -2.085 -17.994 -11.722 1.00 85.44 86 PRO A N 1
ATOM 642 C CA . PRO A 1 86 ? -2.216 -18.001 -13.184 1.00 85.44 86 PRO A CA 1
ATOM 643 C C . PRO A 1 86 ? -1.661 -16.751 -13.889 1.00 85.44 86 PRO A C 1
ATOM 645 O O . PRO A 1 86 ? -1.726 -16.670 -15.114 1.00 85.44 86 PRO A O 1
ATOM 648 N N . GLY A 1 87 ? -1.153 -15.758 -13.150 1.00 79.88 87 GLY A N 1
ATOM 649 C CA . GLY A 1 87 ? -0.528 -14.566 -13.733 1.00 79.88 87 GLY A CA 1
ATOM 650 C C . GLY A 1 87 ? -1.492 -13.612 -14.439 1.00 79.88 87 GLY A C 1
ATOM 651 O O . GLY A 1 87 ? -1.055 -12.795 -15.250 1.00 79.88 87 GLY A O 1
ATOM 652 N N . GLN A 1 88 ? -2.794 -13.708 -14.161 1.00 79.19 88 GLN A N 1
ATOM 653 C CA . GLN A 1 88 ? -3.811 -12.853 -14.770 1.00 79.19 88 GLN A CA 1
ATOM 654 C C . GLN A 1 88 ? -4.086 -11.642 -13.879 1.00 79.19 88 GLN A C 1
ATOM 656 O O . GLN A 1 88 ? -4.783 -11.742 -12.872 1.00 79.19 88 GLN A O 1
ATOM 661 N N . CYS A 1 89 ? -3.534 -10.492 -14.267 1.00 84.00 89 CYS A N 1
ATOM 662 C CA . CYS A 1 89 ? -3.810 -9.204 -13.634 1.00 84.00 89 CYS A CA 1
ATOM 663 C C . CYS A 1 89 ? -4.633 -8.336 -14.580 1.00 84.00 89 CYS A C 1
ATOM 665 O O . CYS A 1 89 ? -4.287 -8.202 -15.752 1.00 84.00 89 CYS A O 1
ATOM 667 N N . THR A 1 90 ? -5.679 -7.694 -14.075 1.00 87.06 90 THR A N 1
ATOM 668 C CA . THR A 1 90 ? -6.472 -6.723 -14.839 1.00 87.06 90 THR A CA 1
ATOM 669 C C . THR A 1 90 ? -6.285 -5.323 -14.270 1.00 87.06 90 THR A C 1
ATOM 671 O O . THR A 1 90 ? -6.178 -5.167 -13.058 1.00 87.06 90 THR A O 1
ATOM 674 N N . GLY A 1 91 ? -6.292 -4.302 -15.131 1.00 88.62 91 GLY A N 1
ATOM 675 C CA . GLY A 1 91 ? -6.247 -2.898 -14.700 1.00 88.62 91 GLY A CA 1
ATOM 676 C C . GLY A 1 91 ? -4.865 -2.374 -14.295 1.00 88.62 91 GLY A C 1
ATOM 677 O O . GLY A 1 91 ? -4.785 -1.267 -13.769 1.00 88.62 91 GLY A O 1
ATOM 678 N N . LEU A 1 92 ? -3.789 -3.125 -14.556 1.00 92.69 92 LEU A N 1
ATOM 679 C CA . LEU A 1 92 ? -2.428 -2.640 -14.324 1.00 92.69 92 LEU A CA 1
ATOM 680 C C . LEU A 1 92 ? -2.063 -1.527 -15.303 1.00 92.69 92 LEU A C 1
ATOM 682 O O . LEU A 1 92 ? -2.512 -1.503 -16.453 1.00 92.69 92 LEU A O 1
ATOM 686 N N . ARG A 1 93 ? -1.181 -0.633 -14.866 1.00 94.44 93 ARG A N 1
ATOM 687 C CA . ARG A 1 93 ? -0.641 0.446 -15.686 1.00 94.44 93 ARG A CA 1
ATOM 688 C C . ARG A 1 93 ? 0.796 0.126 -16.065 1.00 94.44 93 ARG A C 1
ATOM 690 O O . ARG A 1 93 ? 1.614 -0.258 -15.230 1.00 94.44 93 ARG A O 1
ATOM 697 N N . ARG A 1 94 ? 1.117 0.317 -17.343 1.00 95.19 94 ARG A N 1
ATOM 698 C CA . ARG A 1 94 ? 2.491 0.189 -17.830 1.00 95.19 94 ARG A CA 1
ATOM 699 C C . ARG A 1 94 ? 3.373 1.278 -17.220 1.00 95.19 94 ARG A C 1
ATOM 701 O O . ARG A 1 94 ? 2.943 2.422 -17.073 1.00 95.19 94 ARG A O 1
ATOM 708 N N . THR A 1 95 ? 4.610 0.915 -16.910 1.00 96.00 95 THR A N 1
ATOM 709 C CA . THR A 1 95 ? 5.660 1.827 -16.440 1.00 96.00 95 THR A CA 1
ATOM 710 C C . THR A 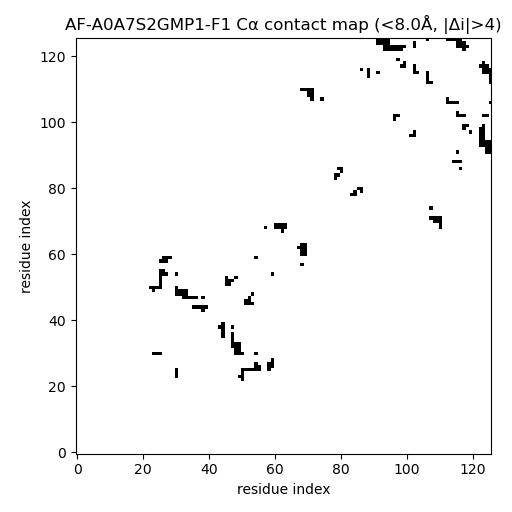1 95 ? 6.868 1.785 -17.374 1.00 96.00 95 THR A C 1
ATOM 712 O O . THR A 1 95 ? 6.970 0.903 -18.227 1.00 96.00 95 THR A O 1
ATOM 715 N N . ASP A 1 96 ? 7.819 2.693 -17.163 1.00 95.94 96 ASP A N 1
ATOM 716 C CA . ASP A 1 96 ? 9.068 2.748 -17.933 1.00 95.94 96 ASP A CA 1
ATOM 717 C C . ASP A 1 96 ? 10.163 1.810 -17.382 1.00 95.94 96 ASP A C 1
ATOM 719 O O . ASP A 1 96 ? 11.312 1.847 -17.823 1.00 95.94 96 ASP A O 1
ATOM 723 N N . LEU A 1 97 ? 9.838 0.962 -16.398 1.00 96.56 97 LEU A N 1
ATOM 724 C CA . LEU A 1 97 ? 10.790 0.022 -15.808 1.00 96.56 97 LEU A CA 1
ATOM 725 C C . LEU A 1 97 ? 11.007 -1.178 -16.738 1.00 96.56 97 LEU A C 1
ATOM 727 O O . LEU A 1 97 ? 10.070 -1.892 -17.100 1.00 96.56 97 LEU A O 1
ATOM 731 N N . LEU A 1 98 ? 12.273 -1.413 -17.087 1.00 94.81 98 LEU A N 1
ATOM 732 C CA . LEU A 1 98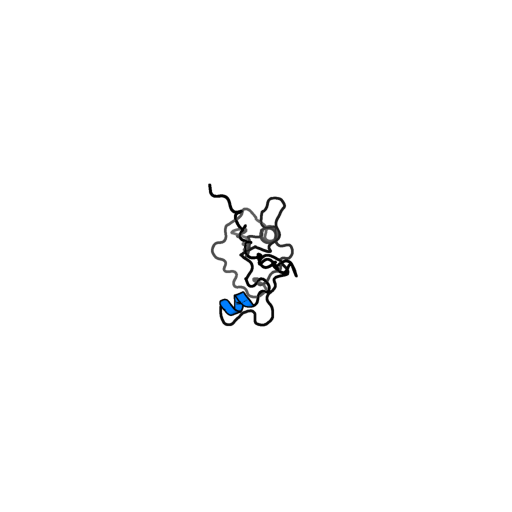 ? 12.681 -2.426 -18.068 1.00 94.81 98 LEU A CA 1
ATOM 733 C C . LEU A 1 98 ? 13.269 -3.697 -17.445 1.00 94.81 98 LEU A C 1
ATOM 735 O O . LEU A 1 98 ? 13.597 -4.635 -18.165 1.00 94.81 98 LEU A O 1
ATOM 739 N N . MET A 1 99 ? 13.421 -3.746 -16.120 1.00 95.75 99 MET A N 1
ATOM 740 C CA . MET A 1 99 ? 14.004 -4.892 -15.422 1.00 95.75 99 MET A CA 1
ATOM 741 C C . MET A 1 99 ? 12.990 -5.492 -14.451 1.00 95.75 99 MET A C 1
ATOM 743 O O . MET A 1 99 ? 12.297 -4.767 -13.736 1.00 95.75 99 MET A O 1
ATOM 747 N N . VAL A 1 100 ? 12.937 -6.825 -14.396 1.00 95.12 100 VAL A N 1
ATOM 748 C CA . VAL A 1 100 ? 12.043 -7.561 -13.487 1.00 95.12 100 VAL A CA 1
ATOM 749 C C . VAL A 1 100 ? 12.251 -7.143 -12.031 1.00 95.12 100 VAL A C 1
ATOM 751 O O . VAL A 1 100 ? 11.285 -6.882 -11.318 1.00 95.12 100 VAL A O 1
ATOM 754 N N . GLU A 1 101 ? 13.508 -6.984 -11.613 1.00 95.56 101 GLU A N 1
ATOM 755 C CA . GLU A 1 101 ? 13.830 -6.641 -10.229 1.00 95.56 101 GLU A CA 1
ATOM 756 C C . GLU A 1 101 ? 13.433 -5.203 -9.889 1.00 95.56 101 GLU A C 1
ATOM 758 O O . GLU A 1 101 ? 12.868 -4.951 -8.828 1.00 95.56 101 GLU A O 1
ATOM 763 N N . THR A 1 102 ? 13.637 -4.249 -10.804 1.00 96.44 102 THR A N 1
ATOM 764 C CA . THR A 1 102 ? 13.199 -2.868 -10.559 1.00 96.44 102 THR A CA 1
ATOM 765 C C . THR A 1 102 ? 11.677 -2.761 -10.550 1.00 96.44 102 THR A C 1
ATOM 767 O O . THR A 1 102 ? 11.144 -1.995 -9.753 1.00 96.44 102 THR A O 1
ATOM 770 N N . CYS A 1 103 ? 10.971 -3.569 -11.348 1.00 95.62 103 CYS A N 1
ATOM 771 C CA . CYS A 1 103 ? 9.511 -3.678 -11.309 1.00 95.62 103 CYS A CA 1
ATOM 772 C C . CYS A 1 103 ? 9.011 -4.173 -9.943 1.00 95.62 103 CYS A C 1
ATOM 774 O O . CYS A 1 103 ? 8.175 -3.524 -9.307 1.00 95.62 103 CYS A O 1
ATOM 776 N N . ARG A 1 104 ? 9.596 -5.276 -9.454 1.00 93.94 104 ARG A N 1
ATOM 777 C CA . ARG A 1 104 ? 9.321 -5.843 -8.129 1.00 93.94 104 ARG A CA 1
ATOM 778 C C . ARG A 1 104 ? 9.565 -4.814 -7.028 1.00 93.94 104 ARG A C 1
ATOM 780 O O . ARG A 1 104 ? 8.665 -4.521 -6.246 1.00 93.94 104 ARG A O 1
ATOM 787 N N . VAL A 1 105 ? 10.769 -4.245 -6.971 1.00 94.31 105 VAL A N 1
ATOM 788 C CA . VAL A 1 105 ? 11.169 -3.286 -5.930 1.00 94.31 105 VAL A CA 1
ATOM 789 C C . VAL A 1 105 ? 10.305 -2.028 -5.966 1.00 94.31 105 VAL A C 1
ATOM 791 O O . VAL A 1 105 ? 9.951 -1.509 -4.907 1.00 94.3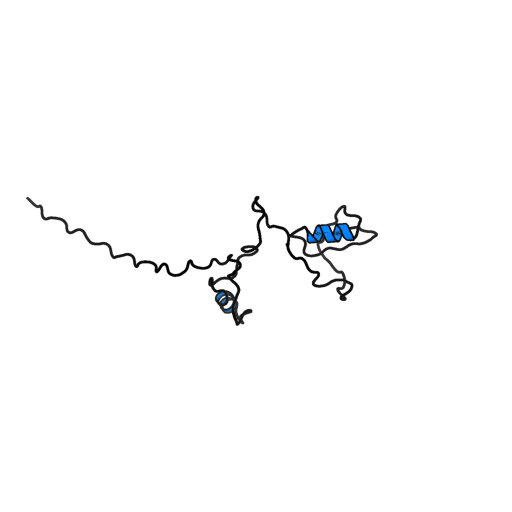1 105 VAL A O 1
ATOM 794 N N . ALA A 1 106 ? 9.935 -1.540 -7.151 1.00 95.12 106 ALA A N 1
ATOM 795 C CA . ALA A 1 106 ? 9.056 -0.386 -7.276 1.00 95.12 106 ALA A CA 1
ATOM 796 C C . ALA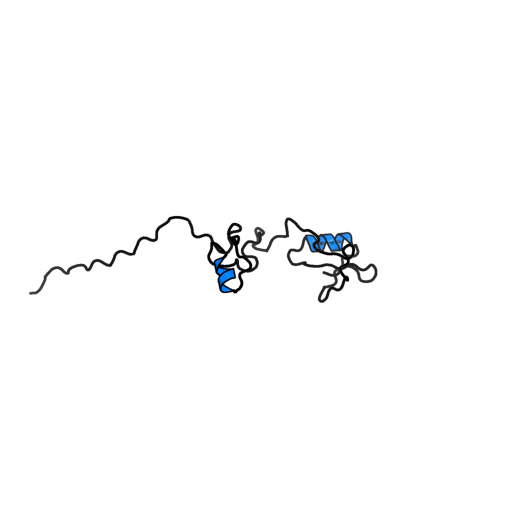 A 1 106 ? 7.668 -0.668 -6.691 1.00 95.12 106 ALA A C 1
ATOM 798 O O . ALA A 1 106 ? 7.137 0.185 -5.985 1.00 95.12 106 ALA A O 1
ATOM 799 N N . CYS A 1 107 ? 7.095 -1.850 -6.942 1.00 94.12 107 CYS A N 1
ATOM 800 C CA . CYS A 1 107 ? 5.828 -2.244 -6.329 1.00 94.12 107 CYS A CA 1
ATOM 801 C C . CYS A 1 107 ? 5.947 -2.373 -4.803 1.00 94.12 107 CYS A C 1
ATOM 803 O O . CYS A 1 107 ? 5.162 -1.781 -4.077 1.00 94.12 107 CYS A O 1
ATOM 805 N N . LEU A 1 108 ? 6.986 -3.048 -4.300 1.00 92.94 108 LEU A N 1
ATOM 806 C CA . LEU A 1 108 ? 7.193 -3.226 -2.854 1.00 92.94 108 LEU A CA 1
ATOM 807 C C . LEU A 1 108 ? 7.394 -1.903 -2.090 1.00 92.94 108 LEU A C 1
ATOM 809 O O . LEU A 1 108 ? 7.140 -1.845 -0.890 1.00 92.94 108 LEU A O 1
ATOM 813 N N . ASN A 1 109 ? 7.861 -0.849 -2.766 1.00 92.00 109 ASN A N 1
ATOM 814 C CA . ASN A 1 109 ? 8.038 0.482 -2.179 1.00 92.00 109 ASN A CA 1
ATOM 815 C C . ASN A 1 109 ? 6.843 1.424 -2.393 1.00 92.00 109 ASN A C 1
ATOM 817 O O . ASN A 1 109 ? 6.904 2.569 -1.948 1.00 92.00 109 ASN A O 1
ATOM 821 N N . ASP A 1 110 ? 5.781 0.973 -3.055 1.00 92.69 110 ASP A N 1
ATOM 822 C CA . ASP A 1 110 ? 4.559 1.740 -3.269 1.00 92.69 110 ASP A CA 1
ATOM 823 C C . ASP A 1 110 ? 3.433 1.137 -2.427 1.00 92.69 110 ASP A C 1
ATOM 825 O O . ASP A 1 110 ? 2.956 0.039 -2.702 1.00 92.69 110 ASP A O 1
ATOM 829 N N . GLN A 1 111 ? 2.987 1.860 -1.397 1.00 91.88 111 GLN A N 1
ATOM 830 C CA . GLN A 1 111 ? 1.910 1.411 -0.508 1.00 91.88 111 GLN A CA 1
ATOM 831 C C . GLN A 1 111 ? 0.578 1.137 -1.223 1.00 91.88 111 GLN A C 1
ATOM 833 O O . GLN A 1 111 ? -0.302 0.504 -0.644 1.00 91.88 111 GLN A O 1
ATOM 838 N N . TRP A 1 112 ? 0.414 1.619 -2.456 1.00 90.88 112 TRP A N 1
ATOM 839 C CA . TRP A 1 112 ? -0.781 1.402 -3.264 1.00 90.88 112 TRP A CA 1
ATOM 840 C C . TRP A 1 112 ? -0.631 0.255 -4.265 1.00 90.88 112 TRP A C 1
ATOM 842 O O . TRP A 1 112 ? -1.614 -0.125 -4.900 1.00 90.88 112 TRP A O 1
ATOM 852 N N . CYS A 1 113 ? 0.570 -0.309 -4.407 1.00 91.88 113 CYS A N 1
ATOM 853 C CA . CYS A 1 113 ? 0.814 -1.416 -5.316 1.00 91.88 113 CYS A CA 1
ATOM 854 C C . CYS A 1 113 ? 0.523 -2.753 -4.632 1.00 91.88 113 CYS A C 1
ATOM 856 O O . CYS A 1 113 ? 1.268 -3.208 -3.766 1.00 91.88 113 CYS A O 1
ATOM 858 N N . SER A 1 114 ? -0.567 -3.402 -5.038 1.00 90.25 114 SER A N 1
ATOM 859 C CA . SER A 1 114 ? -0.933 -4.736 -4.550 1.00 90.25 114 SER A CA 1
ATOM 860 C C . SER A 1 114 ? -0.366 -5.868 -5.409 1.00 90.25 114 SER A C 1
ATOM 862 O O . SER A 1 114 ? -0.207 -6.986 -4.922 1.00 90.25 114 SER A O 1
ATOM 864 N N . VAL A 1 115 ? -0.067 -5.599 -6.682 1.00 93.00 115 VAL A N 1
ATOM 865 C CA . VAL A 1 115 ? 0.359 -6.602 -7.660 1.00 93.00 115 VAL A CA 1
ATOM 866 C C . VAL A 1 115 ? 1.208 -5.954 -8.752 1.00 93.00 115 VAL A C 1
ATOM 868 O O . VAL A 1 115 ? 1.024 -4.791 -9.095 1.00 93.00 115 VAL A O 1
ATOM 871 N N . TRP A 1 116 ? 2.140 -6.714 -9.317 1.00 93.56 116 TRP A N 1
ATOM 872 C CA . TRP A 1 116 ? 2.937 -6.301 -10.466 1.00 93.56 116 TRP A CA 1
ATOM 873 C C . TRP A 1 116 ? 3.102 -7.470 -11.439 1.00 93.56 116 TRP A C 1
ATOM 875 O O . TRP A 1 116 ? 2.997 -8.637 -11.061 1.00 93.56 116 TRP A O 1
ATOM 885 N N . GLN A 1 117 ? 3.376 -7.155 -12.699 1.00 93.75 117 GLN A N 1
ATOM 886 C CA . GLN A 1 117 ? 3.666 -8.117 -13.753 1.00 93.75 117 GLN A CA 1
ATOM 887 C C . GLN A 1 117 ? 4.844 -7.618 -14.587 1.00 93.75 117 GLN A C 1
ATOM 889 O O . GLN A 1 117 ? 4.958 -6.430 -14.888 1.00 93.75 117 GLN A O 1
ATOM 894 N N . PHE A 1 118 ? 5.717 -8.538 -14.992 1.00 93.56 118 PHE A N 1
ATOM 895 C CA . PHE A 1 118 ? 6.818 -8.244 -15.899 1.00 93.56 118 PHE A CA 1
ATOM 896 C C . PHE A 1 118 ? 6.779 -9.169 -17.113 1.00 93.56 118 PHE A C 1
ATOM 898 O O . PHE A 1 118 ? 6.627 -10.382 -16.978 1.00 93.56 118 PHE A O 1
ATOM 905 N N . SER A 1 119 ? 6.957 -8.589 -18.296 1.00 91.31 119 SER A N 1
ATOM 906 C CA . SER 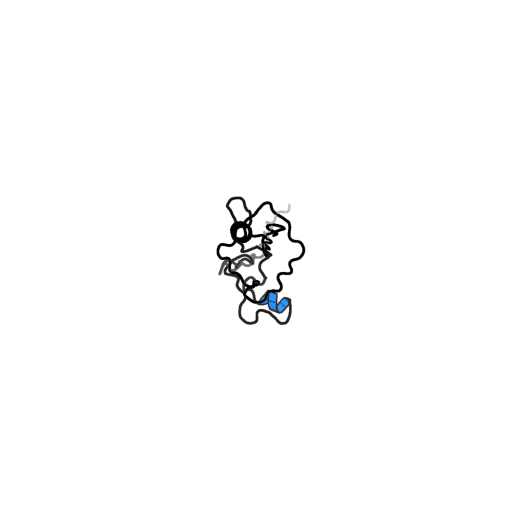A 1 119 ? 7.166 -9.305 -19.554 1.00 91.31 119 SER A CA 1
ATOM 907 C C . SER A 1 119 ? 8.396 -8.735 -20.251 1.00 91.31 119 SER A C 1
ATOM 909 O O . SER A 1 119 ? 8.574 -7.519 -20.292 1.00 91.31 119 SER A O 1
ATOM 911 N N . ALA A 1 120 ? 9.224 -9.598 -20.841 1.00 90.75 120 ALA A N 1
ATOM 912 C CA . ALA A 1 120 ? 10.384 -9.163 -21.621 1.00 90.75 120 ALA A CA 1
ATOM 913 C C . ALA A 1 120 ? 9.991 -8.322 -22.853 1.00 90.75 120 ALA A C 1
ATOM 915 O O . ALA A 1 120 ? 10.768 -7.481 -23.292 1.00 90.75 120 ALA A O 1
ATOM 916 N N . GLU A 1 121 ? 8.783 -8.522 -23.386 1.00 89.94 121 GLU A N 1
ATOM 917 C CA . GLU A 1 121 ? 8.272 -7.795 -24.554 1.00 89.94 121 GLU A CA 1
ATOM 918 C C . GLU A 1 121 ? 7.573 -6.491 -24.152 1.00 89.94 121 GLU A C 1
ATOM 920 O O . GLU A 1 121 ? 7.769 -5.447 -24.771 1.00 89.94 121 GLU A O 1
ATOM 925 N N . ASN A 1 122 ? 6.763 -6.541 -23.088 1.00 88.62 122 ASN A N 1
ATOM 926 C CA . ASN A 1 122 ? 5.862 -5.443 -22.725 1.00 88.62 122 ASN A CA 1
ATOM 927 C C . ASN A 1 122 ? 6.356 -4.593 -21.542 1.00 88.62 122 ASN A C 1
ATOM 929 O O . ASN A 1 122 ? 5.785 -3.532 -21.271 1.00 88.62 122 ASN A O 1
ATOM 933 N N . GLY A 1 123 ? 7.426 -5.011 -20.866 1.00 93.69 123 GLY A N 1
ATOM 934 C CA . GLY A 1 123 ? 8.001 -4.333 -19.706 1.00 93.69 123 GLY A CA 1
ATOM 935 C C . GLY A 1 123 ? 7.211 -4.561 -18.416 1.00 93.69 123 GLY A C 1
ATOM 936 O O . GLY A 1 123 ? 6.540 -5.582 -18.244 1.00 93.69 123 GLY A O 1
ATOM 937 N N . CYS A 1 124 ? 7.328 -3.607 -17.493 1.00 96.25 124 CYS A N 1
ATOM 938 C CA . CYS A 1 124 ? 6.714 -3.649 -16.168 1.00 96.25 124 CYS A CA 1
ATOM 939 C C . CYS A 1 124 ? 5.306 -3.036 -16.130 1.00 96.25 124 CYS A C 1
ATOM 941 O O . CYS A 1 124 ? 5.082 -1.930 -16.633 1.00 96.25 124 CYS A O 1
ATOM 943 N N . TRP A 1 125 ? 4.399 -3.719 -15.436 1.00 95.38 125 TRP A N 1
ATOM 944 C CA . TRP A 1 125 ? 3.015 -3.329 -15.185 1.00 95.38 125 TRP A CA 1
ATOM 945 C C . TRP A 1 125 ? 2.716 -3.418 -13.690 1.00 95.38 125 TRP A C 1
ATOM 947 O O . TRP A 1 125 ? 3.105 -4.396 -13.054 1.00 95.38 125 TRP A O 1
ATOM 957 N N . ARG A 1 126 ? 2.036 -2.418 -13.131 1.00 93.81 126 ARG A N 1
ATOM 958 C CA . ARG A 1 126 ? 1.608 -2.384 -11.726 1.00 93.81 126 ARG A CA 1
ATOM 959 C C . ARG A 1 126 ? 0.407 -1.467 -11.521 1.00 93.81 126 ARG A C 1
ATOM 961 O O . ARG A 1 126 ? 0.163 -0.625 -12.417 1.00 93.81 126 ARG A O 1
#

Sequence (126 aa):
RLSGPAAAAQLPAVPSVDQTAAAMLPSDPRNVPGDGWPGVTEEASQRAWPAGQQPPSLGSWPRRPNGDVDRCWKAEVIWDLSQGWPGQCTGLRRTDLLMVETCRVACLNDQWCSVWQFSAENGCWR

Organism: NCBI:txid327968

Mean predicted aligned error: 11.48 Å